Protein AF-A0A8T1H897-F1 (afdb_monomer)

Nearest PDB structures (foldseek):
  7svw-assembly1_B  TM=4.381E-01  e=2.808E+00  [Scytonema hofmanni] UTEX 2349
  1jvr-assembly1_A  TM=2.601E-01  e=8.914E+00  Human T-lymphotropic virus 2

Organism: NCBI:txid29920

Sequence (77 aa):
MGGWMKIQKKWGLIEKAADSPNMTQLELAAWAKNTYKLRRALAQTTVSDILLMAPTIMSKAYGDGKRRKPLEVTLGL

Foldseek 3Di:
DPDPDALVLLLVLLVVCVVCVPQQLQNSQVCSCVVVVDPDGDDSVRSVVSNVCVVVSPDPVVPDRDDPDDDPDPPDD

pLDDT: mean 78.69, std 17.86, range [39.78, 95.56]

Mean predicted aligned error: 9.04 Å

Solvent-accessible surface area (backbone atoms only — not comparable to full-atom values): 4891 Å² total; per-residue (Å²): 133,81,85,69,81,55,69,70,63,52,48,56,50,46,51,48,46,70,77,36,74,86,59,47,52,64,53,51,19,49,48,49,17,64,78,66,67,43,96,58,60,57,53,48,67,57,46,49,53,51,57,73,39,34,72,58,64,68,30,70,90,57,66,55,10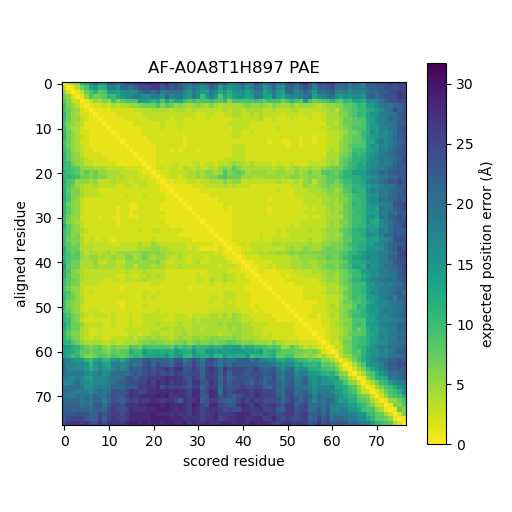2,73,80,90,65,80,80,81,76,80,77,80,128

Radius of gyration: 13.7 Å; Cα contacts (8 Å, |Δi|>4): 48; chains: 1; bounding box: 43×32×27 Å

Structure (mmCIF, N/CA/C/O backbone):
data_AF-A0A8T1H897-F1
#
_entry.id   AF-A0A8T1H897-F1
#
loop_
_atom_site.group_PDB
_atom_site.id
_atom_site.type_symbol
_atom_site.label_atom_id
_atom_site.label_alt_id
_atom_site.label_comp_id
_atom_site.label_asym_id
_atom_site.label_entity_id
_atom_site.label_seq_id
_atom_site.pdbx_PDB_ins_code
_atom_site.Cartn_x
_atom_site.Cartn_y
_atom_site.Cartn_z
_atom_site.occupancy
_atom_site.B_iso_or_equiv
_atom_site.auth_seq_id
_atom_site.auth_comp_id
_atom_site.auth_asym_id
_atom_site.auth_atom_id
_atom_site.pdbx_PDB_model_num
ATOM 1 N N . MET A 1 1 ? 6.517 -17.407 9.889 1.00 39.78 1 MET A N 1
ATOM 2 C CA . MET A 1 1 ? 6.320 -16.037 9.358 1.00 39.78 1 MET A CA 1
ATOM 3 C C . MET A 1 1 ? 5.012 -16.005 8.580 1.00 39.78 1 MET A C 1
ATOM 5 O O . MET A 1 1 ? 4.930 -16.594 7.506 1.00 39.78 1 MET A O 1
ATOM 9 N N . GLY A 1 2 ? 3.959 -15.470 9.209 1.00 41.12 2 GLY A N 1
ATOM 10 C CA . GLY A 1 2 ? 2.573 -15.550 8.733 1.00 41.12 2 GLY A CA 1
ATOM 11 C C . GLY A 1 2 ? 2.401 -14.936 7.347 1.00 41.12 2 GLY A C 1
ATOM 12 O O . GLY A 1 2 ? 2.990 -13.897 7.062 1.00 41.12 2 GLY A O 1
ATOM 13 N N . GLY A 1 3 ? 1.636 -15.617 6.489 1.00 49.91 3 GLY A N 1
ATOM 14 C CA . GLY A 1 3 ? 1.458 -15.272 5.080 1.00 49.91 3 GLY A CA 1
ATOM 15 C C . GLY A 1 3 ? 1.142 -13.793 4.894 1.00 49.91 3 GLY A C 1
ATOM 16 O O . GLY A 1 3 ? 0.068 -13.326 5.267 1.00 49.91 3 GLY A O 1
ATOM 17 N N . TRP A 1 4 ? 2.106 -13.056 4.346 1.00 67.06 4 TRP A N 1
ATOM 18 C CA . TRP A 1 4 ? 1.918 -11.657 4.003 1.00 67.06 4 TRP A CA 1
ATOM 19 C C . TRP A 1 4 ? 0.821 -11.513 2.949 1.00 67.06 4 TRP A C 1
ATOM 21 O O . TRP A 1 4 ? 0.577 -12.412 2.143 1.00 67.06 4 TRP A O 1
ATOM 31 N N . MET A 1 5 ? 0.139 -10.370 3.013 1.00 72.19 5 MET A N 1
ATOM 32 C CA . MET A 1 5 ? -0.993 -9.997 2.176 1.00 72.19 5 MET A CA 1
ATOM 33 C C . MET A 1 5 ? -0.769 -10.394 0.704 1.00 72.19 5 MET A C 1
ATOM 35 O O . MET A 1 5 ? 0.283 -10.093 0.137 1.00 72.19 5 MET A O 1
ATOM 39 N N . LYS A 1 6 ? -1.748 -11.096 0.106 1.00 80.19 6 LYS A N 1
ATOM 40 C CA . LYS A 1 6 ? -1.688 -11.568 -1.290 1.00 80.19 6 LYS A CA 1
ATOM 41 C C . LYS A 1 6 ? -1.315 -10.414 -2.225 1.00 80.19 6 LYS A C 1
ATOM 43 O O . LYS A 1 6 ? -1.788 -9.298 -2.031 1.00 80.19 6 LYS A O 1
ATOM 48 N N . ILE A 1 7 ? -0.535 -10.707 -3.263 1.00 81.38 7 ILE A N 1
ATOM 49 C CA . ILE A 1 7 ? -0.052 -9.724 -4.245 1.00 81.38 7 ILE A CA 1
ATOM 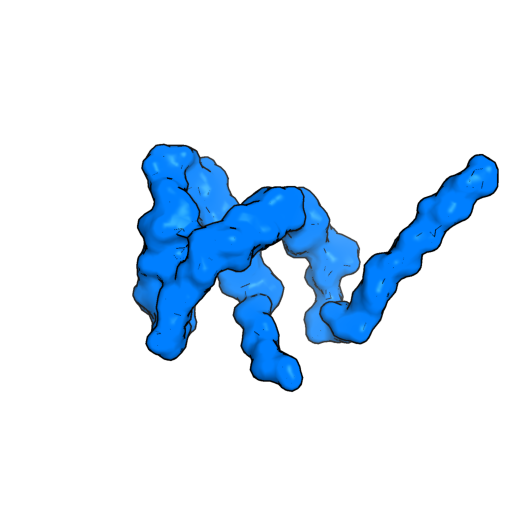50 C C . ILE A 1 7 ? -1.177 -8.851 -4.827 1.00 81.38 7 ILE A C 1
ATOM 52 O O . ILE A 1 7 ? -1.046 -7.635 -4.859 1.00 81.38 7 ILE A O 1
ATOM 56 N N . GLN A 1 8 ? -2.339 -9.444 -5.116 1.00 83.44 8 GLN A N 1
ATOM 57 C CA . GLN A 1 8 ? -3.533 -8.734 -5.591 1.00 83.44 8 GLN A CA 1
ATOM 58 C C . GLN A 1 8 ? -4.003 -7.631 -4.630 1.00 83.44 8 GLN A C 1
ATOM 60 O O . GLN A 1 8 ? -4.376 -6.546 -5.054 1.00 83.44 8 GLN A O 1
ATOM 65 N N . LYS A 1 9 ? -3.946 -7.880 -3.317 1.00 87.69 9 LYS A N 1
ATOM 66 C CA . LYS A 1 9 ? -4.320 -6.879 -2.309 1.00 87.69 9 LYS A CA 1
ATOM 67 C C . LYS A 1 9 ? -3.290 -5.746 -2.230 1.00 87.69 9 LYS A C 1
ATOM 69 O O . LYS A 1 9 ? -3.646 -4.628 -1.870 1.00 87.69 9 LYS A O 1
ATOM 74 N N . LYS A 1 10 ? -2.016 -6.024 -2.541 1.00 88.62 10 LYS A N 1
ATOM 75 C CA . LYS A 1 10 ? -0.980 -4.985 -2.646 1.00 88.62 10 LYS A CA 1
ATOM 76 C C . LYS A 1 10 ? -1.215 -4.110 -3.877 1.00 88.62 10 LYS A C 1
ATOM 78 O O . LYS A 1 10 ? -1.126 -2.899 -3.746 1.00 88.62 10 LYS A O 1
ATOM 83 N N . TRP A 1 11 ? -1.585 -4.702 -5.016 1.00 90.19 11 TRP A N 1
ATOM 84 C CA . TRP A 1 11 ? -1.961 -3.947 -6.219 1.00 90.19 11 TRP A CA 1
ATOM 85 C C . TRP A 1 11 ? -3.109 -2.987 -5.950 1.00 90.19 11 TRP A C 1
ATOM 87 O O . TRP A 1 11 ? -2.930 -1.793 -6.143 1.00 90.19 11 TRP A O 1
ATOM 97 N N . GLY A 1 12 ? -4.213 -3.461 -5.366 1.00 91.75 12 GLY A N 1
ATOM 98 C CA . GLY A 1 12 ? -5.333 -2.568 -5.060 1.00 91.75 12 GLY A CA 1
ATOM 99 C C . GLY A 1 12 ? -4.991 -1.473 -4.037 1.00 91.75 12 GLY A C 1
ATOM 100 O O . GLY A 1 12 ? -5.597 -0.409 -4.054 1.00 91.75 12 GLY A O 1
ATOM 101 N N . LEU A 1 13 ? -4.006 -1.690 -3.151 1.00 92.88 13 LEU A N 1
ATOM 102 C CA . LEU A 1 13 ? -3.505 -0.628 -2.266 1.00 92.88 13 LEU A CA 1
ATOM 103 C C . LEU A 1 13 ? -2.724 0.445 -3.038 1.00 92.88 13 LEU A C 1
ATOM 105 O O . LEU A 1 13 ? -2.903 1.630 -2.771 1.00 92.88 13 LEU A O 1
ATOM 109 N N . ILE A 1 14 ? -1.875 0.027 -3.978 1.00 93.00 14 ILE A N 1
ATOM 110 C CA . ILE A 1 14 ? -1.091 0.929 -4.831 1.00 93.00 14 ILE A CA 1
ATOM 111 C C . ILE A 1 14 ? -2.022 1.718 -5.757 1.00 93.00 14 ILE A C 1
ATOM 113 O O . ILE A 1 14 ? -1.900 2.935 -5.847 1.00 93.00 14 ILE A O 1
ATOM 117 N N . GLU A 1 15 ? -2.996 1.050 -6.377 1.00 94.44 15 GLU A N 1
ATOM 118 C CA . GLU A 1 15 ? -4.026 1.695 -7.197 1.00 94.44 15 GLU A CA 1
ATOM 119 C C . GLU A 1 15 ? -4.819 2.715 -6.382 1.00 94.44 15 GLU A C 1
ATOM 121 O O . GLU A 1 15 ? -5.009 3.840 -6.836 1.00 94.44 15 GLU A O 1
ATOM 126 N N . LYS A 1 16 ? -5.215 2.379 -5.144 1.00 95.25 16 LYS A N 1
ATOM 127 C CA . LYS A 1 16 ? -5.944 3.328 -4.298 1.00 95.25 16 LYS A CA 1
ATOM 128 C C . LYS A 1 16 ? -5.111 4.557 -3.929 1.00 95.25 16 LYS A C 1
ATOM 130 O O . LYS A 1 16 ? -5.649 5.659 -3.887 1.00 95.25 16 LYS A O 1
ATOM 135 N N . ALA A 1 17 ? -3.820 4.377 -3.665 1.00 93.88 17 ALA A N 1
ATOM 136 C CA . ALA A 1 17 ? -2.914 5.488 -3.391 1.00 93.88 17 ALA A CA 1
ATOM 137 C C . ALA A 1 17 ? -2.706 6.386 -4.623 1.00 93.88 17 ALA A C 1
ATOM 139 O O . ALA A 1 17 ? -2.611 7.600 -4.477 1.00 93.88 17 ALA A O 1
ATOM 140 N N . ALA A 1 18 ? -2.679 5.804 -5.826 1.00 92.81 18 ALA A N 1
ATOM 141 C CA . ALA A 1 18 ? -2.584 6.555 -7.077 1.00 92.81 18 ALA A CA 1
ATOM 142 C C . ALA A 1 18 ? -3.881 7.321 -7.404 1.00 92.81 18 ALA A C 1
ATOM 144 O O . ALA A 1 18 ? -3.825 8.463 -7.846 1.00 92.81 18 ALA A O 1
ATOM 145 N N . ASP A 1 19 ? -5.040 6.709 -7.150 1.00 95.56 19 ASP A N 1
ATOM 146 C CA . ASP A 1 19 ? -6.372 7.309 -7.322 1.00 95.56 19 ASP A CA 1
ATOM 147 C C . ASP A 1 19 ? -6.648 8.441 -6.318 1.00 95.56 19 ASP A C 1
ATOM 149 O O . ASP A 1 19 ? -7.366 9.394 -6.607 1.00 95.56 19 ASP A O 1
ATOM 153 N N . SER A 1 20 ? -6.083 8.350 -5.113 1.00 93.00 20 SER A N 1
ATOM 154 C CA . SER A 1 20 ? -6.325 9.297 -4.024 1.00 93.00 20 SER A CA 1
ATOM 155 C C .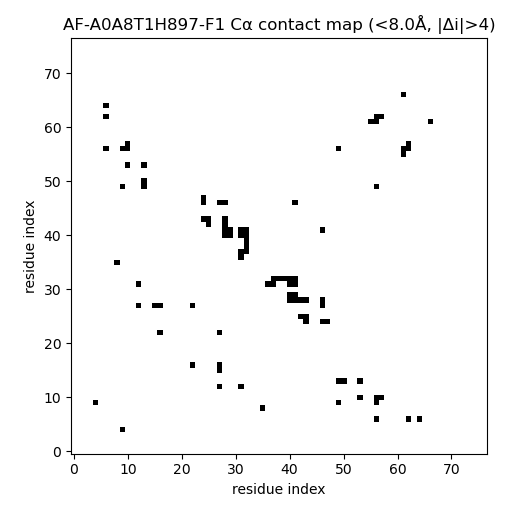 SER A 1 20 ? -5.004 9.791 -3.420 1.00 93.00 20 SER A C 1
ATOM 157 O O . SER A 1 20 ? -4.671 9.408 -2.298 1.00 93.00 20 SER A O 1
ATOM 159 N N . PRO A 1 21 ? -4.261 10.681 -4.108 1.00 88.81 21 PRO A N 1
ATOM 160 C CA . PRO A 1 21 ? -2.948 11.149 -3.648 1.00 88.81 21 PRO A CA 1
ATOM 161 C C . PRO A 1 21 ? -3.000 11.940 -2.331 1.00 88.81 21 PRO A C 1
ATOM 163 O O . PRO A 1 21 ? -1.988 12.076 -1.652 1.00 88.81 21 PRO A O 1
ATOM 166 N N . ASN A 1 22 ? -4.181 12.436 -1.947 1.00 92.00 22 ASN A N 1
ATOM 167 C CA . ASN A 1 22 ? -4.391 13.167 -0.695 1.00 92.00 22 ASN A CA 1
ATOM 168 C C . ASN A 1 22 ? -4.562 12.248 0.528 1.00 92.00 22 ASN A C 1
ATOM 170 O O . ASN A 1 22 ? -4.550 12.737 1.654 1.00 92.00 22 ASN A O 1
ATOM 174 N N . MET A 1 23 ? -4.753 10.937 0.327 1.00 92.50 23 MET A N 1
ATOM 175 C CA . MET A 1 23 ? -4.920 9.985 1.425 1.00 92.50 23 MET A CA 1
ATOM 176 C C . MET A 1 23 ? -3.573 9.716 2.105 1.00 92.50 23 MET A C 1
ATOM 178 O O . MET A 1 23 ? -2.595 9.319 1.471 1.00 92.50 23 MET A O 1
ATOM 182 N N . THR A 1 24 ? -3.528 9.867 3.423 1.00 93.38 24 THR A N 1
ATOM 183 C CA . THR A 1 24 ? -2.338 9.562 4.225 1.00 93.38 24 THR A CA 1
ATOM 184 C C . THR A 1 24 ? -2.082 8.053 4.315 1.00 93.38 24 THR A C 1
ATOM 186 O O . THR A 1 24 ? -2.974 7.224 4.123 1.00 93.38 24 THR A O 1
ATOM 189 N N . GLN A 1 25 ? -0.862 7.652 4.697 1.00 92.00 25 GLN A N 1
ATOM 190 C CA . GLN A 1 25 ? -0.530 6.232 4.909 1.00 92.00 25 GLN A CA 1
ATOM 191 C C . GLN A 1 25 ? -1.418 5.565 5.973 1.00 92.00 25 GLN A C 1
ATOM 193 O O . GLN A 1 25 ? -1.738 4.380 5.863 1.00 92.00 25 GLN A O 1
ATOM 198 N N . LEU A 1 26 ? -1.833 6.320 6.995 1.00 92.94 26 LEU A N 1
ATOM 199 C CA . LEU A 1 26 ? -2.752 5.846 8.028 1.00 92.94 26 LEU A CA 1
ATOM 200 C C . LEU A 1 26 ? -4.151 5.581 7.454 1.00 92.94 26 LEU A C 1
ATOM 202 O O . LEU A 1 26 ? -4.754 4.550 7.753 1.00 92.94 26 LEU A O 1
ATOM 206 N N . GLU A 1 27 ? -4.651 6.477 6.607 1.00 94.56 27 GLU A N 1
ATO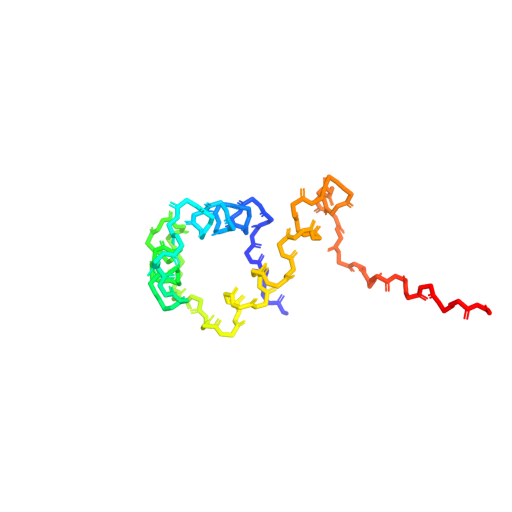M 207 C CA . GLU A 1 27 ? -5.950 6.317 5.950 1.00 94.56 27 GLU A CA 1
ATOM 208 C C . GLU A 1 27 ? -5.934 5.176 4.936 1.00 94.56 27 GLU A C 1
ATOM 210 O O . GLU A 1 27 ? -6.859 4.367 4.919 1.00 94.56 27 GLU A O 1
ATOM 215 N N . LEU A 1 28 ? -4.852 5.024 4.168 1.00 94.38 28 LEU A N 1
ATOM 216 C CA . LEU A 1 28 ? -4.645 3.868 3.292 1.00 94.38 28 LEU A CA 1
ATOM 217 C C . LEU A 1 28 ? -4.610 2.557 4.088 1.00 94.38 28 LEU A C 1
ATOM 219 O O . LEU A 1 28 ? -5.204 1.562 3.670 1.00 94.38 28 LEU A O 1
ATOM 223 N N . ALA A 1 29 ? -3.970 2.541 5.261 1.00 92.06 29 ALA A N 1
ATOM 224 C CA . ALA A 1 29 ? -3.964 1.377 6.145 1.00 92.06 29 ALA A CA 1
ATOM 225 C C . ALA A 1 29 ? -5.364 1.046 6.691 1.00 92.06 29 ALA A C 1
ATOM 227 O O . ALA A 1 29 ? -5.731 -0.133 6.777 1.00 92.06 29 ALA A O 1
ATOM 228 N N . ALA A 1 30 ? -6.147 2.065 7.056 1.00 93.88 30 ALA A N 1
ATOM 229 C CA . ALA A 1 30 ? -7.522 1.910 7.522 1.00 93.88 30 ALA A CA 1
ATOM 230 C C . ALA A 1 30 ? -8.449 1.427 6.396 1.00 93.88 30 ALA A C 1
ATOM 232 O O . ALA A 1 30 ? -9.208 0.473 6.586 1.00 93.88 30 ALA A O 1
ATOM 233 N N . TRP A 1 31 ? -8.323 2.011 5.204 1.00 94.88 31 TRP A N 1
ATOM 234 C CA . TRP A 1 31 ? -9.021 1.572 4.000 1.00 94.88 31 TRP A CA 1
ATOM 235 C C . TRP A 1 31 ? -8.686 0.114 3.681 1.00 94.88 31 TRP A C 1
ATOM 237 O O . TRP A 1 31 ? -9.590 -0.707 3.560 1.00 94.88 31 TRP A O 1
ATOM 247 N N . ALA A 1 32 ? -7.403 -0.258 3.658 1.00 91.62 32 ALA A N 1
ATOM 248 C CA . ALA A 1 32 ? -6.974 -1.631 3.397 1.00 91.62 32 ALA A CA 1
ATOM 249 C C . ALA A 1 32 ? -7.540 -2.619 4.425 1.00 91.62 32 ALA A C 1
ATOM 251 O O . ALA A 1 32 ? -7.951 -3.726 4.067 1.00 91.62 32 ALA A O 1
ATOM 252 N N . LYS A 1 33 ? -7.585 -2.228 5.706 1.00 90.94 33 LYS A N 1
ATOM 253 C CA . LYS A 1 33 ? -8.191 -3.039 6.767 1.00 90.94 33 LYS A CA 1
ATOM 254 C C . LYS A 1 33 ? -9.661 -3.322 6.468 1.00 90.94 33 LYS A C 1
ATOM 256 O O . LYS A 1 33 ? -10.062 -4.484 6.524 1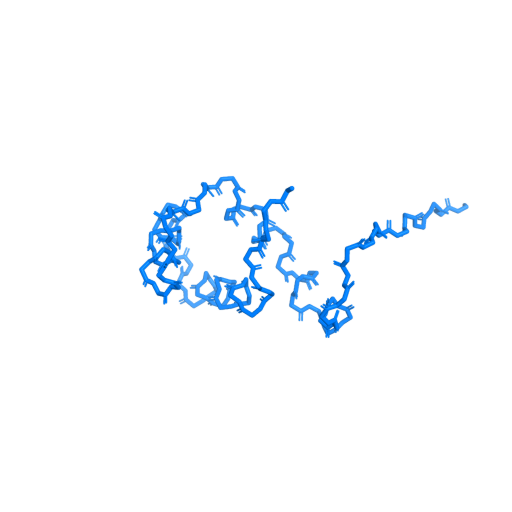.00 90.94 33 LYS A O 1
ATOM 261 N N . ASN A 1 34 ? -10.426 -2.281 6.144 1.00 92.31 34 ASN A N 1
ATOM 262 C CA . ASN A 1 34 ? -11.862 -2.376 5.895 1.00 92.31 34 ASN A CA 1
ATOM 263 C C . ASN A 1 34 ? -12.155 -3.134 4.593 1.00 92.31 34 ASN A C 1
ATOM 265 O O . ASN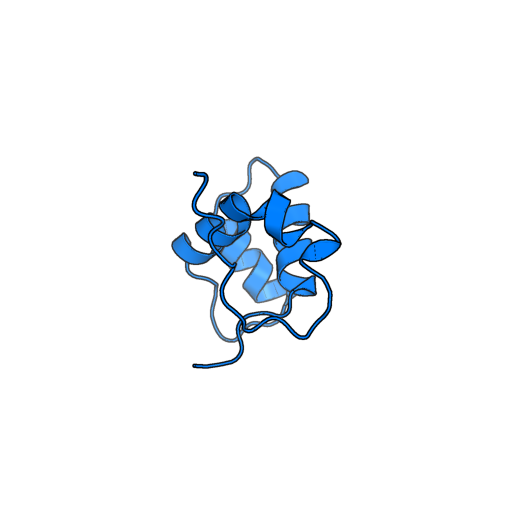 A 1 34 ? -12.895 -4.116 4.607 1.00 92.31 34 ASN A O 1
ATOM 269 N N . THR A 1 35 ? -11.503 -2.754 3.495 1.00 92.44 35 THR A N 1
ATOM 270 C CA . THR A 1 35 ? -11.695 -3.336 2.160 1.00 92.44 35 THR A CA 1
ATOM 271 C C . THR A 1 35 ? -11.302 -4.811 2.112 1.00 92.44 35 THR A C 1
ATOM 273 O O . THR A 1 35 ? -12.018 -5.638 1.550 1.00 92.44 35 THR A O 1
ATOM 276 N N . TYR A 1 36 ? -10.187 -5.186 2.745 1.00 87.06 36 TYR A N 1
ATOM 277 C CA . TYR A 1 36 ? -9.676 -6.560 2.702 1.00 87.06 36 TYR A CA 1
ATOM 278 C C . TYR A 1 36 ? -10.004 -7.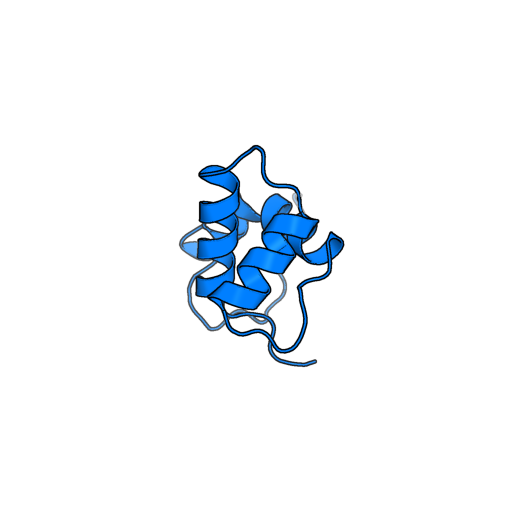402 3.935 1.00 87.06 36 TYR A C 1
ATOM 280 O O . TYR A 1 36 ? -9.465 -8.513 4.050 1.00 87.06 36 TYR A O 1
ATOM 288 N N . LYS A 1 37 ? -10.854 -6.884 4.834 1.00 87.38 37 LYS A N 1
ATOM 289 C CA . LYS A 1 37 ? -11.281 -7.513 6.095 1.00 87.38 37 LYS A CA 1
ATOM 290 C C . LYS A 1 37 ? -10.095 -8.047 6.909 1.00 87.38 37 LYS A C 1
ATOM 292 O O . LYS A 1 37 ? -10.081 -9.195 7.353 1.00 87.38 37 LYS A O 1
ATOM 297 N N . LEU A 1 38 ? -9.046 -7.234 7.046 1.00 85.12 38 LEU A N 1
ATOM 298 C CA . LEU A 1 38 ? -7.838 -7.623 7.778 1.00 85.12 38 LEU A CA 1
ATOM 299 C C . LEU A 1 38 ? -8.098 -7.601 9.288 1.00 85.12 38 LEU A C 1
ATOM 301 O O . LEU A 1 38 ? -8.710 -6.669 9.809 1.00 85.12 38 LEU A O 1
ATOM 305 N N . ARG A 1 39 ? -7.545 -8.584 10.016 1.00 84.94 39 ARG A N 1
ATOM 306 C CA . ARG A 1 39 ? -7.649 -8.645 11.488 1.00 84.94 39 ARG A CA 1
ATOM 307 C C . ARG A 1 39 ? -7.076 -7.394 12.164 1.00 84.94 39 ARG A C 1
ATOM 309 O O . ARG A 1 39 ? -7.580 -6.954 13.191 1.00 84.94 39 ARG A O 1
ATOM 316 N N . ARG A 1 40 ? -6.017 -6.819 11.590 1.00 85.19 40 ARG A N 1
ATOM 317 C CA . ARG A 1 40 ? -5.376 -5.580 12.046 1.00 85.19 40 ARG A CA 1
ATOM 318 C C . ARG A 1 40 ? -5.116 -4.673 10.848 1.00 85.19 40 ARG A C 1
ATOM 320 O O . ARG A 1 40 ? -4.898 -5.172 9.745 1.00 85.19 40 ARG A O 1
ATOM 327 N N . ALA A 1 41 ? -5.130 -3.362 11.082 1.00 86.06 41 ALA A N 1
ATOM 328 C CA . ALA A 1 41 ? -4.623 -2.407 10.104 1.00 86.06 41 ALA A CA 1
ATOM 329 C C . ALA A 1 41 ? -3.144 -2.679 9.808 1.00 86.06 41 ALA A C 1
ATOM 331 O O . ALA A 1 41 ? -2.408 -3.170 10.672 1.00 86.06 41 ALA A O 1
ATOM 332 N N . LEU A 1 42 ? -2.730 -2.353 8.586 1.00 85.50 42 LEU A N 1
ATOM 333 C CA . LEU A 1 42 ? -1.318 -2.344 8.224 1.00 85.50 42 LEU A CA 1
ATOM 334 C C . LEU A 1 42 ? -0.593 -1.283 9.060 1.00 85.50 42 LEU A C 1
ATOM 336 O O . LEU A 1 42 ? -1.159 -0.237 9.376 1.00 85.50 42 LEU A O 1
ATOM 340 N N . ALA A 1 43 ? 0.657 -1.553 9.430 1.00 89.56 43 ALA A N 1
ATOM 341 C CA . ALA A 1 43 ? 1.505 -0.499 9.969 1.00 89.56 43 ALA A CA 1
ATOM 342 C C . ALA A 1 43 ? 1.781 0.529 8.862 1.00 89.56 43 ALA A C 1
ATOM 344 O O . ALA A 1 43 ? 1.908 0.153 7.695 1.00 89.56 43 ALA A O 1
ATOM 345 N N . GLN A 1 44 ? 1.903 1.807 9.223 1.00 89.50 44 GLN A N 1
ATOM 346 C CA . GLN A 1 44 ? 2.216 2.866 8.255 1.00 89.50 44 GLN A CA 1
ATOM 347 C C . GLN A 1 44 ? 3.532 2.576 7.521 1.00 89.50 44 GLN A C 1
ATOM 349 O O . GLN A 1 44 ? 3.589 2.697 6.303 1.00 89.50 44 GLN A O 1
ATOM 354 N N . THR A 1 45 ? 4.537 2.052 8.232 1.00 89.56 45 THR A N 1
ATOM 355 C CA . THR A 1 45 ? 5.808 1.596 7.645 1.00 89.56 45 THR A CA 1
ATOM 356 C C . THR A 1 45 ? 5.595 0.557 6.548 1.00 89.56 45 THR A C 1
ATOM 358 O O . THR A 1 45 ? 6.153 0.678 5.467 1.00 89.56 45 THR A O 1
ATOM 361 N N . THR A 1 46 ? 4.696 -0.407 6.766 1.00 87.94 46 THR A N 1
ATOM 362 C CA . THR A 1 46 ? 4.347 -1.414 5.756 1.00 87.94 46 THR A CA 1
ATOM 363 C C . THR A 1 46 ? 3.651 -0.804 4.542 1.00 87.94 46 THR A C 1
ATOM 365 O O . THR A 1 46 ? 3.887 -1.247 3.422 1.00 87.94 46 THR A O 1
ATOM 368 N N . VAL A 1 47 ? 2.784 0.195 4.738 1.00 90.38 47 VAL A N 1
ATOM 369 C CA . VAL A 1 47 ? 2.171 0.928 3.619 1.00 90.38 47 VAL A CA 1
ATOM 370 C C . VAL A 1 47 ? 3.250 1.673 2.835 1.00 90.38 47 VAL A C 1
ATOM 372 O O . VAL A 1 47 ? 3.290 1.552 1.615 1.00 90.38 47 VAL A O 1
ATOM 375 N N . SER A 1 48 ? 4.167 2.353 3.526 1.00 92.56 48 SER A N 1
ATOM 376 C CA . SER A 1 48 ? 5.311 3.027 2.911 1.00 92.56 48 SER A CA 1
ATOM 377 C C . SER A 1 48 ? 6.163 2.068 2.078 1.00 92.56 48 SER A C 1
ATOM 379 O O . SER A 1 48 ? 6.424 2.352 0.915 1.00 92.56 48 SER A O 1
ATOM 381 N N . ASP A 1 49 ? 6.533 0.906 2.625 1.00 90.44 49 ASP A N 1
ATOM 382 C CA . ASP A 1 49 ? 7.321 -0.109 1.913 1.00 90.44 49 ASP A CA 1
ATOM 383 C C . ASP A 1 49 ? 6.611 -0.604 0.645 1.00 90.44 49 ASP A C 1
ATOM 385 O O . ASP A 1 49 ? 7.240 -0.795 -0.396 1.00 90.44 49 ASP A O 1
ATOM 389 N N . ILE A 1 50 ? 5.286 -0.801 0.705 1.00 89.12 50 ILE A N 1
ATOM 390 C CA . ILE A 1 50 ? 4.488 -1.222 -0.456 1.00 89.12 50 ILE A CA 1
ATOM 391 C C . ILE A 1 50 ? 4.479 -0.138 -1.534 1.00 89.12 50 ILE A C 1
ATOM 393 O O . ILE A 1 50 ? 4.615 -0.467 -2.710 1.00 89.12 50 ILE A O 1
ATOM 397 N N . LEU A 1 51 ? 4.322 1.129 -1.149 1.00 90.94 51 LEU A N 1
ATOM 398 C CA . LEU A 1 51 ? 4.300 2.243 -2.096 1.00 90.94 51 LEU A CA 1
ATOM 399 C C . LEU A 1 51 ? 5.683 2.500 -2.706 1.00 90.94 51 LEU A C 1
ATOM 401 O O . LEU A 1 51 ? 5.780 2.709 -3.910 1.00 90.94 51 LEU A O 1
ATOM 405 N N . LEU A 1 52 ? 6.760 2.392 -1.923 1.00 92.12 52 LEU A N 1
ATOM 406 C CA . LEU A 1 52 ? 8.135 2.483 -2.431 1.00 92.12 52 LEU A CA 1
ATOM 407 C C . LEU A 1 52 ? 8.447 1.360 -3.424 1.00 92.12 52 LEU A C 1
ATOM 409 O O . LEU A 1 52 ? 9.100 1.580 -4.442 1.00 92.12 52 LEU A O 1
ATOM 413 N N . MET A 1 53 ? 7.944 0.154 -3.157 1.00 88.62 53 MET A N 1
ATOM 414 C CA . MET A 1 53 ? 8.091 -0.988 -4.055 1.00 88.62 53 MET A CA 1
ATOM 415 C C . MET A 1 53 ? 6.991 -1.075 -5.118 1.00 88.62 53 MET A C 1
ATOM 417 O O . MET A 1 53 ? 6.945 -2.074 -5.833 1.00 88.62 53 MET A O 1
ATOM 421 N N . ALA A 1 54 ? 6.128 -0.067 -5.270 1.0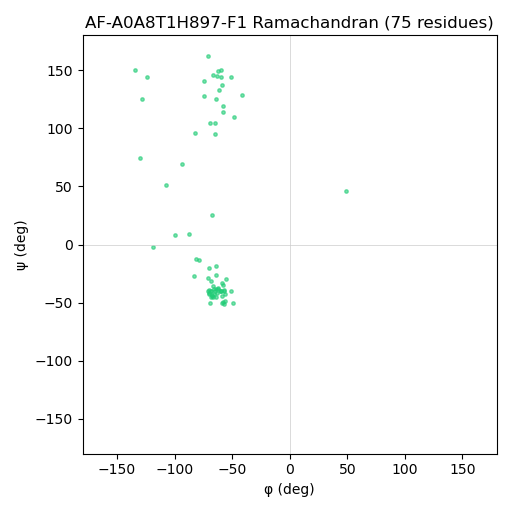0 89.38 54 ALA A N 1
ATOM 422 C CA . ALA A 1 54 ? 5.025 -0.075 -6.228 1.00 89.38 54 ALA A CA 1
ATOM 423 C C . ALA A 1 54 ? 5.423 -0.476 -7.664 1.00 89.38 54 ALA A C 1
ATOM 425 O O . ALA A 1 54 ? 4.801 -1.407 -8.185 1.00 89.38 54 ALA A O 1
ATOM 426 N N . PRO A 1 55 ? 6.462 0.111 -8.298 1.00 86.12 55 PRO A N 1
ATOM 427 C CA . PRO A 1 55 ? 6.846 -0.267 -9.662 1.00 86.12 55 PRO A CA 1
ATOM 428 C C . PRO A 1 55 ? 7.293 -1.732 -9.750 1.00 86.12 55 PRO A C 1
ATOM 430 O O . PRO A 1 55 ? 6.946 -2.445 -10.691 1.00 86.12 55 PRO A O 1
ATOM 433 N N . THR A 1 56 ? 8.001 -2.216 -8.729 1.00 85.44 56 THR A N 1
ATOM 434 C CA . THR A 1 56 ? 8.427 -3.614 -8.635 1.00 85.44 56 THR A CA 1
ATOM 435 C C . THR A 1 56 ? 7.232 -4.536 -8.430 1.00 85.44 56 THR A C 1
ATOM 437 O O . THR A 1 56 ? 7.126 -5.553 -9.103 1.00 85.44 56 THR A O 1
ATOM 440 N N . ILE A 1 57 ? 6.311 -4.183 -7.531 1.00 82.56 57 ILE A N 1
ATOM 441 C CA . ILE A 1 57 ? 5.149 -5.002 -7.180 1.00 82.56 57 ILE A CA 1
ATOM 442 C C . ILE A 1 57 ? 4.166 -5.089 -8.351 1.00 82.56 57 ILE A C 1
ATOM 444 O O . ILE A 1 57 ? 3.617 -6.164 -8.584 1.00 82.56 57 ILE A O 1
ATOM 448 N N . MET A 1 58 ? 3.940 -3.993 -9.082 1.00 82.25 58 MET A N 1
ATOM 449 C CA . MET A 1 58 ? 3.048 -3.951 -10.250 1.00 82.25 58 MET A CA 1
ATOM 450 C C . MET A 1 58 ? 3.679 -4.530 -11.521 1.00 82.25 58 MET A C 1
ATOM 452 O O . MET A 1 58 ? 2.966 -4.804 -12.485 1.00 82.25 58 MET A O 1
ATOM 456 N N . SER A 1 59 ? 4.995 -4.759 -11.541 1.00 82.12 59 SER A N 1
ATOM 457 C CA . SER A 1 59 ? 5.647 -5.408 -12.675 1.00 82.12 59 SER A CA 1
ATOM 458 C C . SER A 1 59 ? 5.110 -6.824 -12.884 1.00 82.12 59 SER A C 1
ATOM 460 O O . SER A 1 59 ? 5.059 -7.644 -11.962 1.00 82.12 59 SER A O 1
ATOM 462 N N . LYS A 1 60 ? 4.791 -7.160 -14.138 1.00 66.94 60 LYS A N 1
ATOM 463 C CA . LYS A 1 60 ? 4.364 -8.509 -14.542 1.00 66.94 60 LYS A CA 1
ATOM 464 C C . LYS A 1 60 ? 5.382 -9.587 -14.135 1.00 66.94 60 LYS A C 1
ATOM 466 O O . LYS A 1 60 ? 4.989 -10.702 -13.819 1.00 66.94 60 LYS A O 1
ATOM 471 N N . ALA A 1 61 ? 6.672 -9.240 -14.066 1.00 67.25 61 ALA A N 1
ATOM 472 C CA . ALA A 1 61 ? 7.749 -10.141 -13.639 1.00 67.25 61 ALA A CA 1
ATOM 473 C C . ALA A 1 61 ? 7.719 -10.484 -12.135 1.00 67.25 61 ALA A C 1
ATOM 475 O O . ALA A 1 61 ? 8.308 -11.477 -11.706 1.00 67.25 61 ALA A O 1
ATOM 476 N N . TYR A 1 62 ? 7.043 -9.667 -11.324 1.00 66.00 62 TYR A N 1
ATOM 477 C CA . TYR A 1 62 ? 6.831 -9.920 -9.899 1.00 66.00 62 TYR A CA 1
ATOM 478 C C . TYR A 1 62 ? 5.634 -10.857 -9.665 1.00 66.00 62 TYR A C 1
ATOM 480 O O . TYR A 1 62 ? 5.600 -11.603 -8.685 1.00 66.00 62 TYR A O 1
ATOM 488 N N . GLY A 1 63 ? 4.674 -10.851 -10.596 1.00 56.97 63 GLY A N 1
ATOM 489 C CA . GLY A 1 63 ? 3.433 -11.616 -10.566 1.00 56.97 63 GLY A CA 1
ATOM 490 C C . GLY A 1 63 ? 3.496 -12.962 -11.287 1.00 56.97 63 GLY A C 1
ATOM 491 O O . GLY A 1 63 ? 2.789 -13.164 -12.265 1.00 56.97 63 GLY A O 1
ATOM 492 N N . ASP A 1 64 ? 4.251 -13.910 -10.739 1.00 53.22 64 ASP A N 1
ATOM 493 C CA . ASP A 1 64 ? 3.855 -15.321 -10.785 1.00 53.2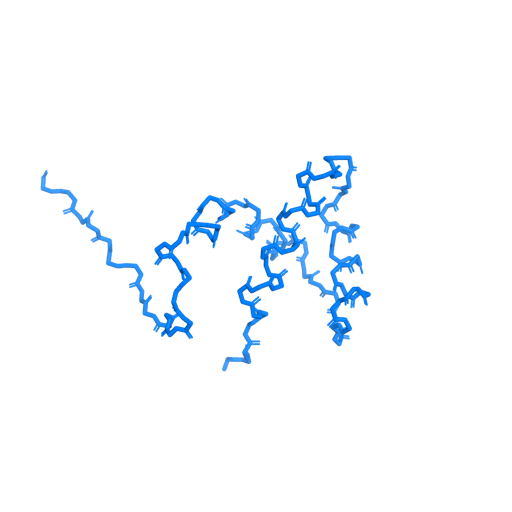2 64 ASP A CA 1
ATOM 494 C C . ASP A 1 64 ? 3.935 -15.851 -9.353 1.00 53.22 64 ASP A C 1
ATOM 496 O O . ASP A 1 64 ? 4.939 -15.658 -8.663 1.00 53.22 64 ASP A O 1
ATOM 500 N N . GLY A 1 65 ? 2.835 -16.414 -8.857 1.00 51.19 65 GLY A N 1
ATOM 501 C CA . GLY A 1 65 ? 2.447 -16.495 -7.440 1.00 51.19 65 GLY A CA 1
ATOM 502 C C . GLY A 1 65 ? 3.313 -17.377 -6.526 1.00 51.19 65 GLY A C 1
ATOM 503 O O . GLY A 1 65 ? 2.827 -17.860 -5.505 1.00 51.19 65 GLY A O 1
ATOM 504 N N . LYS A 1 66 ? 4.586 -17.599 -6.867 1.00 48.53 66 LYS A N 1
ATOM 505 C CA . LYS A 1 66 ? 5.527 -18.531 -6.236 1.00 48.53 66 LYS A CA 1
ATOM 506 C C . LYS A 1 66 ? 6.778 -17.896 -5.619 1.00 48.53 66 LYS A C 1
ATOM 508 O O . LYS A 1 66 ? 7.588 -18.626 -5.045 1.00 48.53 66 LYS A O 1
ATOM 513 N N . ARG A 1 67 ? 6.999 -16.578 -5.693 1.00 54.72 67 ARG A N 1
ATOM 514 C CA . ARG A 1 67 ? 8.254 -15.996 -5.175 1.00 54.72 67 ARG A CA 1
ATOM 515 C C . ARG A 1 67 ? 8.238 -15.757 -3.655 1.00 54.72 67 ARG A C 1
ATOM 517 O O . ARG A 1 67 ? 7.820 -14.718 -3.161 1.00 54.72 67 ARG A O 1
ATOM 524 N N . ARG A 1 68 ? 8.795 -16.735 -2.928 1.00 57.50 68 ARG A N 1
ATOM 525 C CA . ARG A 1 68 ? 9.594 -16.559 -1.695 1.00 57.50 68 ARG A CA 1
ATOM 526 C C . ARG A 1 68 ? 11.076 -16.836 -1.993 1.00 57.50 68 ARG A C 1
ATOM 528 O O . ARG A 1 68 ? 11.683 -17.684 -1.344 1.00 57.50 68 ARG A O 1
ATOM 535 N N . LYS A 1 69 ? 11.657 -16.209 -3.015 1.00 47.50 69 LYS A N 1
ATOM 536 C CA . LYS A 1 69 ? 13.111 -16.284 -3.226 1.00 47.50 69 LYS A CA 1
ATOM 537 C C . LYS A 1 69 ? 13.712 -14.881 -3.274 1.00 47.50 69 LYS A C 1
ATOM 539 O O . LYS A 1 69 ? 13.014 -13.980 -3.747 1.00 47.50 69 LYS A O 1
ATOM 544 N N . PRO A 1 70 ? 14.936 -14.698 -2.743 1.00 44.62 70 PRO A N 1
ATOM 545 C CA . PRO A 1 70 ? 15.607 -13.407 -2.740 1.00 44.62 70 PRO A CA 1
ATOM 546 C C . PRO A 1 70 ? 15.782 -12.943 -4.183 1.00 44.62 70 PRO A C 1
ATOM 548 O O . PRO A 1 70 ? 16.002 -13.767 -5.072 1.00 44.62 70 PRO A O 1
ATOM 551 N N . LEU A 1 71 ? 15.661 -11.638 -4.409 1.00 49.94 71 LEU A N 1
ATOM 552 C CA . LEU A 1 71 ? 16.169 -11.032 -5.633 1.00 49.94 71 LEU A CA 1
ATOM 553 C C . LEU A 1 71 ? 17.663 -11.365 -5.680 1.00 49.94 71 LEU A C 1
ATOM 555 O O . LEU A 1 71 ? 18.384 -11.014 -4.746 1.00 49.94 71 LEU A O 1
ATOM 559 N N . GLU A 1 72 ? 18.110 -12.088 -6.707 1.00 48.88 72 GLU A N 1
ATOM 560 C CA . GLU A 1 72 ? 19.538 -12.139 -6.998 1.00 48.88 72 GLU A CA 1
ATOM 561 C C . GLU A 1 72 ? 19.983 -10.697 -7.224 1.00 48.88 72 GLU A C 1
ATOM 563 O O . GLU A 1 72 ? 19.502 -10.007 -8.124 1.00 48.88 72 GLU A O 1
ATOM 568 N N . VAL A 1 73 ? 20.830 -10.220 -6.317 1.00 47.16 73 VAL A N 1
ATOM 569 C CA . VAL A 1 73 ? 21.549 -8.969 -6.484 1.00 47.16 73 VAL A CA 1
ATOM 570 C C . VAL A 1 73 ? 22.546 -9.244 -7.594 1.00 47.16 73 VAL A C 1
ATOM 572 O O . VAL A 1 73 ? 23.537 -9.939 -7.378 1.00 47.16 73 VAL A O 1
ATOM 575 N N . THR A 1 74 ? 22.273 -8.736 -8.792 1.00 45.66 74 THR A N 1
ATOM 576 C CA . THR A 1 74 ? 23.296 -8.650 -9.827 1.00 45.66 74 THR A CA 1
ATOM 577 C C . THR A 1 74 ? 24.351 -7.672 -9.316 1.00 45.66 74 THR A C 1
ATOM 579 O O . THR A 1 74 ? 24.180 -6.458 -9.406 1.00 45.66 74 THR A O 1
ATOM 582 N N . LEU A 1 75 ? 25.410 -8.203 -8.703 1.00 50.22 75 LEU A N 1
ATOM 583 C CA . LEU A 1 75 ? 26.643 -7.466 -8.467 1.00 50.22 75 LEU A CA 1
ATOM 584 C C . LEU A 1 75 ? 27.216 -7.173 -9.860 1.00 50.22 75 LEU A C 1
ATOM 586 O O . LEU A 1 75 ? 27.667 -8.087 -10.550 1.00 50.22 75 LEU A O 1
ATOM 590 N N . GLY A 1 76 ? 27.086 -5.927 -10.313 1.00 46.34 76 GLY A N 1
ATOM 591 C CA . GLY A 1 76 ? 27.751 -5.463 -11.525 1.00 46.34 76 GLY A CA 1
ATOM 592 C C . GLY A 1 76 ? 29.263 -5.521 -11.323 1.00 46.34 76 GLY A C 1
ATOM 593 O O . GLY A 1 76 ? 29.759 -4.997 -10.325 1.00 46.34 76 GLY A O 1
ATOM 594 N N . LEU A 1 77 ? 29.931 -6.218 -12.244 1.00 43.41 77 LEU A N 1
ATOM 595 C CA . LEU A 1 77 ? 31.380 -6.211 -12.460 1.00 43.41 77 LEU A CA 1
ATOM 596 C C . LEU A 1 77 ? 31.879 -4.814 -12.843 1.00 43.41 77 LEU A C 1
ATOM 598 O O . LEU A 1 77 ? 31.139 -4.118 -13.576 1.00 43.41 77 LEU A O 1
#

Secondary structure (DSSP, 8-state):
------HHHHHHHHHHHHH-TT--HHHHHHHHHHHTT-SSPPPHHHHHHHHHTHHHHHSTTT-STT--S--------